Protein AF-A0A7S0B784-F1 (afdb_monomer)

Mean predicted aligned error: 7.25 Å

Sequence (106 aa):
KHPDPTGFHMRSVQKYLKKQIRGQRCDNVGVFWDFASLPQDHPDGTEKSKPEKAVFKRGLGAINLLYGDQKTLVIQLTKMPEGLQLEDGTDANLTPYQTRGWCFFE

Secondary structure (DSSP, 8-state):
--SSTT-HHHHHHHHHHHHHHTTSS-S------TTTTS----TTS----HHHHHHHHHHHHHHHHHHH-TT----------TT-B-TTSPBP--S-GGGS------

pLDDT: mean 83.08, std 10.68, range [41.38, 96.94]

Radius of gyration: 16.69 Å; Cα contacts (8 Å, |Δi|>4): 52; chains: 1; bounding box: 35×37×35 Å

Organism: NCBI:txid73915

Structure (mmCIF, N/CA/C/O backbone):
data_AF-A0A7S0B784-F1
#
_entry.id   AF-A0A7S0B784-F1
#
loop_
_atom_site.group_PDB
_atom_site.id
_atom_site.type_symbol
_atom_site.label_atom_id
_atom_site.label_alt_id
_atom_site.label_comp_id
_atom_site.label_asym_id
_atom_site.label_entity_id
_atom_site.label_seq_id
_atom_site.pdbx_PDB_ins_code
_atom_site.Cartn_x
_atom_site.Cartn_y
_atom_site.Cartn_z
_atom_site.occupancy
_a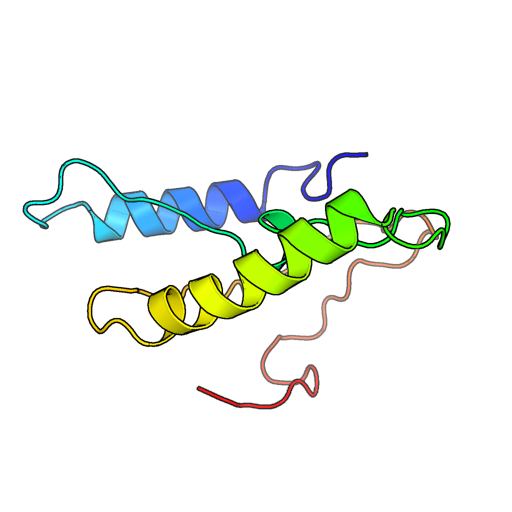tom_site.B_iso_or_equiv
_atom_site.auth_seq_id
_atom_site.auth_comp_id
_atom_site.auth_asym_id
_atom_site.auth_atom_id
_atom_site.pdbx_PDB_model_num
ATOM 1 N N . LYS A 1 1 ? 15.145 -0.217 -3.249 1.00 61.69 1 LYS A N 1
ATOM 2 C CA . LYS A 1 1 ? 15.093 0.969 -2.354 1.00 61.69 1 LYS A CA 1
ATOM 3 C C . LYS A 1 1 ? 13.676 1.106 -1.803 1.00 61.69 1 LYS A C 1
ATOM 5 O O . LYS A 1 1 ? 12.759 0.627 -2.455 1.00 61.69 1 LYS A O 1
ATOM 10 N N . HIS A 1 2 ? 13.491 1.669 -0.607 1.00 72.94 2 HIS A N 1
ATOM 11 C CA . HIS A 1 2 ? 12.166 1.767 0.017 1.00 72.94 2 HIS A CA 1
ATOM 12 C C . HIS A 1 2 ? 11.297 2.834 -0.691 1.00 72.94 2 HIS A C 1
ATOM 14 O O . HIS A 1 2 ? 11.787 3.951 -0.855 1.00 72.94 2 HIS A O 1
ATOM 20 N N . PRO A 1 3 ? 10.043 2.531 -1.091 1.00 73.56 3 PRO A N 1
ATOM 21 C CA . PRO A 1 3 ? 9.190 3.444 -1.871 1.00 73.56 3 PRO A CA 1
ATOM 22 C C . PRO A 1 3 ? 8.625 4.628 -1.066 1.00 73.56 3 PRO A C 1
ATOM 24 O O . PRO A 1 3 ? 8.234 5.633 -1.644 1.00 73.56 3 PRO A O 1
ATOM 27 N N . ASP A 1 4 ? 8.612 4.541 0.265 1.00 84.12 4 ASP A N 1
ATOM 28 C CA . ASP A 1 4 ? 8.237 5.640 1.170 1.00 84.12 4 ASP A CA 1
ATOM 29 C C . ASP A 1 4 ? 9.405 5.946 2.125 1.00 84.12 4 ASP A C 1
ATOM 31 O O . ASP A 1 4 ? 9.375 5.536 3.286 1.00 84.12 4 ASP A O 1
ATOM 35 N N . PRO A 1 5 ? 10.510 6.546 1.643 1.00 82.31 5 PRO A N 1
ATOM 36 C CA . PRO A 1 5 ? 11.751 6.669 2.414 1.00 82.31 5 PRO A CA 1
ATOM 37 C C . PRO A 1 5 ? 11.595 7.566 3.645 1.00 82.31 5 PRO A C 1
ATOM 39 O O . PRO A 1 5 ? 12.274 7.366 4.648 1.00 82.31 5 PRO A O 1
ATOM 42 N N . THR A 1 6 ? 10.688 8.543 3.586 1.00 85.56 6 THR A N 1
ATOM 43 C CA . THR A 1 6 ? 10.405 9.426 4.718 1.00 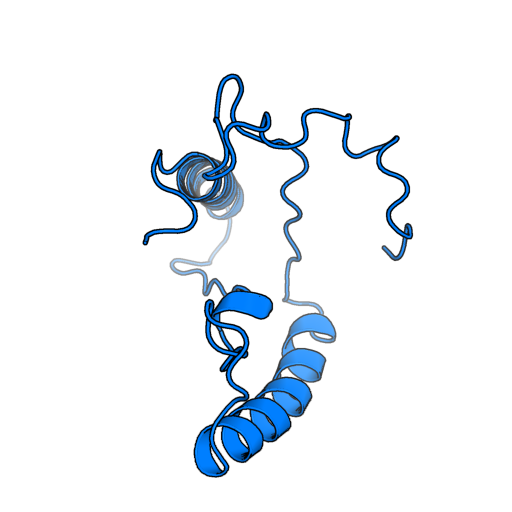85.56 6 THR A CA 1
ATOM 44 C C . THR A 1 6 ? 9.317 8.867 5.623 1.00 85.56 6 THR A C 1
ATOM 46 O O . THR A 1 6 ? 9.192 9.356 6.741 1.00 85.56 6 THR A O 1
ATOM 49 N N . GLY A 1 7 ? 8.533 7.868 5.198 1.00 89.12 7 GLY A N 1
ATOM 50 C CA . GLY A 1 7 ? 7.384 7.330 5.935 1.00 89.12 7 GLY A CA 1
ATOM 51 C C . GLY A 1 7 ? 6.132 8.217 5.872 1.00 89.12 7 GLY A C 1
ATOM 52 O O . GLY A 1 7 ? 5.272 8.126 6.752 1.00 89.12 7 GLY A O 1
ATOM 53 N N . PHE A 1 8 ? 6.050 9.142 4.912 1.00 91.25 8 PHE A N 1
ATOM 54 C CA . PHE A 1 8 ? 4.956 10.108 4.782 1.00 91.25 8 PHE A CA 1
ATOM 55 C C . PHE A 1 8 ? 3.604 9.417 4.570 1.00 91.25 8 PHE A C 1
ATOM 57 O O . PHE A 1 8 ? 2.624 9.728 5.262 1.00 91.25 8 PHE A O 1
ATOM 64 N N . HIS A 1 9 ? 3.554 8.454 3.650 1.00 89.50 9 HIS A N 1
ATOM 65 C CA . HIS A 1 9 ? 2.333 7.720 3.330 1.00 89.50 9 HIS A CA 1
ATOM 66 C C . HIS A 1 9 ? 1.934 6.818 4.499 1.00 89.50 9 HIS A C 1
ATOM 68 O O . HIS A 1 9 ? 0.793 6.882 4.967 1.00 89.50 9 HIS A O 1
ATOM 74 N N . MET A 1 10 ? 2.890 6.071 5.063 1.00 90.75 10 MET A N 1
ATOM 75 C CA . MET A 1 10 ? 2.617 5.189 6.201 1.00 90.75 10 MET A CA 1
ATOM 76 C C . MET A 1 10 ? 2.126 5.945 7.439 1.00 90.75 10 MET A C 1
ATOM 78 O O . MET A 1 10 ? 1.151 5.524 8.065 1.00 90.75 10 MET A O 1
ATOM 82 N N . ARG A 1 11 ? 2.718 7.101 7.774 1.00 93.38 11 ARG A N 1
ATOM 83 C CA . ARG A 1 11 ? 2.231 7.933 8.890 1.00 93.38 11 ARG A CA 1
ATOM 84 C C . ARG A 1 11 ? 0.822 8.468 8.645 1.00 93.38 11 ARG A C 1
ATOM 86 O O . ARG A 1 11 ? 0.034 8.559 9.589 1.00 93.38 11 ARG A O 1
ATOM 93 N N . SER A 1 12 ? 0.495 8.809 7.400 1.00 93.19 12 SER A N 1
ATOM 94 C CA . SER A 1 12 ? -0.837 9.296 7.024 1.00 93.19 12 SER A CA 1
ATOM 95 C C . SER A 1 12 ? -1.900 8.216 7.238 1.00 93.19 12 SER A C 1
ATOM 97 O O . SER A 1 12 ? -2.904 8.467 7.909 1.00 93.19 12 SER A O 1
ATOM 99 N N . VAL A 1 13 ? -1.632 6.992 6.773 1.00 92.12 13 VAL A N 1
ATOM 100 C CA . VAL A 1 13 ? -2.506 5.828 6.987 1.00 92.12 13 VAL A CA 1
ATOM 101 C C . VAL A 1 13 ? -2.649 5.516 8.476 1.00 92.12 13 VAL A C 1
ATOM 103 O O . VAL A 1 13 ? -3.765 5.392 8.973 1.00 92.12 13 VAL A O 1
ATOM 106 N N . GLN A 1 14 ? -1.548 5.471 9.231 1.00 91.69 14 GLN A N 1
ATOM 107 C CA . GLN A 1 14 ? -1.592 5.219 10.677 1.00 91.69 14 GLN A CA 1
ATOM 108 C C . GLN A 1 14 ? -2.446 6.250 11.425 1.00 91.69 14 GLN A C 1
ATOM 110 O O . GLN A 1 14 ? -3.220 5.891 12.314 1.00 91.69 14 GLN A O 1
ATOM 115 N N . LYS A 1 15 ? -2.323 7.538 11.080 1.00 92.19 15 LYS A N 1
ATOM 116 C CA . LYS A 1 15 ? -3.124 8.610 11.687 1.00 92.19 15 LYS A CA 1
ATOM 117 C C . LYS A 1 15 ? -4.613 8.434 11.393 1.00 92.19 15 LYS A C 1
ATOM 119 O O . LYS A 1 15 ? -5.429 8.680 12.281 1.00 92.19 15 LYS A O 1
ATOM 124 N N . TYR A 1 16 ? -4.957 8.020 10.175 1.00 91.44 16 TYR A N 1
ATOM 125 C CA . TYR A 1 16 ? -6.332 7.718 9.793 1.00 91.44 16 TYR A CA 1
ATOM 126 C C . TYR A 1 16 ? -6.876 6.506 10.562 1.00 91.44 16 TYR A C 1
ATOM 128 O O . TYR A 1 16 ? -7.887 6.629 11.250 1.00 91.44 16 TYR A O 1
ATOM 136 N N . LEU A 1 17 ? -6.162 5.376 10.548 1.00 89.81 17 LEU A N 1
ATOM 137 C CA . LEU A 1 17 ? -6.592 4.139 11.210 1.00 89.81 17 LEU A CA 1
ATOM 138 C C . LEU A 1 17 ? -6.781 4.319 12.720 1.00 89.81 17 LEU A C 1
ATOM 140 O O . LEU A 1 17 ? -7.793 3.888 13.264 1.00 89.81 17 LEU A O 1
ATOM 144 N N . LYS A 1 18 ? -5.876 5.040 13.398 1.00 88.75 18 LYS A N 1
ATOM 145 C CA . LYS A 1 18 ? -6.024 5.36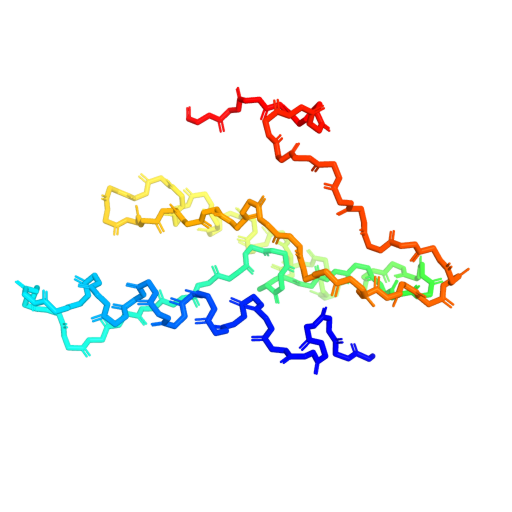0 14.831 1.00 88.75 18 LYS A CA 1
ATOM 146 C C . LYS A 1 18 ? -7.315 6.117 15.140 1.00 88.75 18 LYS A C 1
ATOM 148 O O . LYS A 1 18 ? -7.875 5.942 16.217 1.00 88.75 18 LYS A O 1
ATOM 153 N N . LYS A 1 19 ? -7.777 6.980 14.230 1.00 88.38 19 LYS A N 1
ATOM 154 C CA . LYS A 1 19 ? -9.054 7.688 14.384 1.00 88.38 19 LYS A CA 1
ATOM 155 C C . LYS A 1 19 ? -10.242 6.787 14.065 1.00 88.38 19 LYS A C 1
ATOM 157 O O . LYS A 1 19 ? -11.222 6.850 14.792 1.00 88.38 19 LYS A O 1
ATOM 162 N N . GLN A 1 20 ? -10.134 5.969 13.020 1.00 83.88 20 GLN A N 1
ATOM 163 C CA . GLN A 1 20 ? -11.205 5.086 12.559 1.00 83.88 20 GLN A CA 1
ATOM 164 C C . GLN A 1 20 ? -11.528 3.984 13.574 1.00 83.88 20 GLN A C 1
ATOM 166 O O . GLN A 1 20 ? -12.692 3.709 13.839 1.00 83.88 20 GLN A O 1
ATOM 171 N N . ILE A 1 21 ? -10.498 3.387 14.176 1.00 84.06 21 ILE A N 1
ATOM 172 C CA . ILE A 1 21 ? -10.645 2.318 15.174 1.00 84.06 21 ILE A CA 1
ATOM 173 C C . ILE A 1 21 ? -11.180 2.875 16.501 1.00 84.06 21 ILE A C 1
ATOM 175 O O . ILE A 1 21 ? -11.878 2.186 17.244 1.00 84.06 21 ILE A O 1
ATOM 179 N N . ARG A 1 22 ? -10.900 4.151 16.804 1.00 80.81 22 ARG A N 1
ATOM 180 C CA . ARG A 1 22 ? -11.351 4.801 18.037 1.00 80.81 22 ARG A CA 1
ATOM 181 C C . ARG A 1 22 ? -12.876 4.954 18.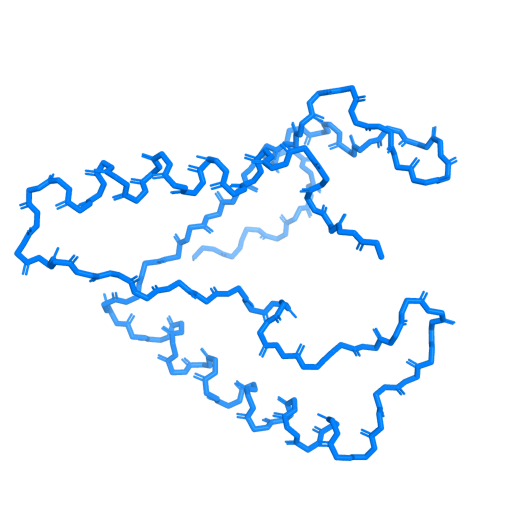034 1.00 80.81 22 ARG A C 1
ATOM 183 O O . ARG A 1 22 ? -13.404 5.912 17.482 1.00 80.81 22 ARG A O 1
ATOM 190 N N . GLY A 1 23 ? -13.559 4.035 18.713 1.00 72.56 23 GLY A N 1
ATOM 191 C CA . GLY A 1 23 ? -15.022 3.995 18.823 1.00 72.56 23 GLY A CA 1
ATOM 192 C C . GLY A 1 23 ? -15.676 2.822 18.089 1.00 72.56 23 GLY A C 1
ATOM 193 O O . GLY A 1 23 ? -16.891 2.665 18.179 1.00 72.56 23 GLY A O 1
ATOM 194 N N . GLN A 1 24 ? -14.899 1.982 17.401 1.00 75.50 24 GLN A N 1
ATOM 195 C CA . GLN A 1 24 ? -15.382 0.726 16.826 1.00 75.50 24 GLN A CA 1
ATOM 196 C C . GLN A 1 24 ? -15.112 -0.446 17.777 1.00 75.50 24 GLN A C 1
ATOM 198 O O . GLN A 1 24 ? -14.157 -0.426 18.547 1.00 75.50 24 GLN A O 1
ATOM 203 N N . ARG A 1 25 ? -15.934 -1.501 17.700 1.00 72.94 25 ARG A N 1
ATOM 204 C CA . ARG A 1 25 ? -15.715 -2.781 18.408 1.00 72.94 25 ARG A CA 1
ATOM 205 C C . ARG A 1 25 ? -14.698 -3.682 17.685 1.00 72.94 25 ARG A C 1
ATOM 207 O O . ARG A 1 25 ? -14.873 -4.895 17.640 1.00 72.9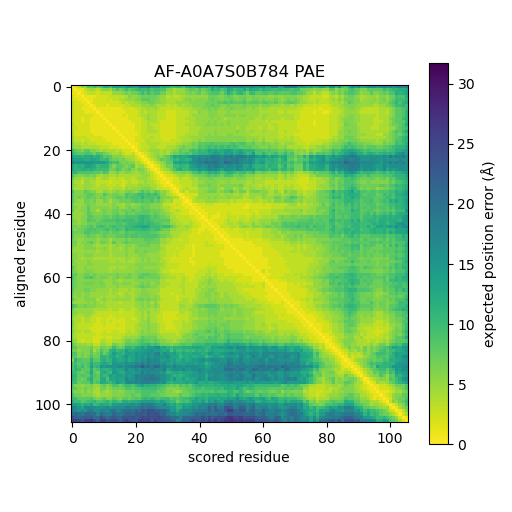4 25 ARG A O 1
ATOM 214 N N . CYS A 1 26 ? -13.684 -3.091 17.062 1.00 72.19 26 CYS A N 1
ATOM 215 C CA . CYS A 1 26 ? -12.643 -3.823 16.351 1.00 72.19 26 CYS A CA 1
ATOM 216 C C . CYS A 1 26 ? -11.302 -3.530 17.010 1.00 72.19 26 CYS A C 1
ATOM 218 O O . CYS A 1 26 ? -10.843 -2.393 16.981 1.00 72.19 26 CYS A O 1
ATOM 220 N N . ASP A 1 27 ? -10.664 -4.561 17.556 1.00 75.12 27 ASP A N 1
ATOM 221 C CA . ASP A 1 27 ? -9.350 -4.419 18.191 1.00 75.12 27 ASP A CA 1
ATOM 222 C C . ASP A 1 27 ? -8.211 -4.400 17.160 1.00 75.12 27 ASP A C 1
ATOM 224 O O . ASP A 1 27 ? -7.128 -3.892 17.437 1.00 75.12 27 ASP A O 1
ATOM 228 N N . ASN A 1 28 ? -8.466 -4.920 15.951 1.00 78.44 28 ASN A N 1
ATOM 229 C CA . ASN A 1 28 ? -7.481 -5.071 14.883 1.00 78.44 28 ASN A CA 1
ATOM 230 C C . ASN A 1 28 ? -8.072 -4.718 13.513 1.00 78.44 28 ASN A C 1
ATOM 232 O O . ASN A 1 28 ? -9.248 -4.966 13.246 1.00 78.44 28 ASN A O 1
ATOM 236 N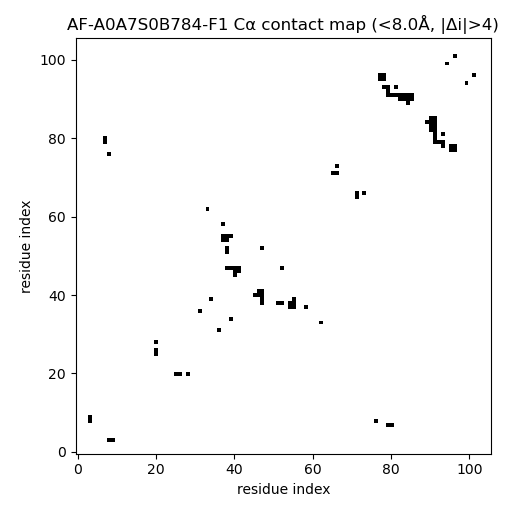 N . VAL A 1 29 ? -7.229 -4.186 12.624 1.00 82.81 29 VAL A N 1
ATOM 237 C CA . VAL A 1 29 ? -7.567 -3.901 11.222 1.00 82.81 29 VAL A CA 1
ATOM 238 C C . VAL A 1 29 ? -6.489 -4.494 10.324 1.00 82.81 29 VAL A C 1
ATOM 240 O O . VAL A 1 29 ? -5.300 -4.258 10.536 1.00 82.81 29 VAL A O 1
ATOM 243 N N . GLY A 1 30 ? -6.912 -5.261 9.320 1.00 86.81 30 GLY A N 1
ATOM 244 C CA . GLY A 1 30 ? -6.043 -5.704 8.235 1.00 86.81 30 GLY A CA 1
ATOM 245 C C . GLY A 1 30 ? -5.870 -4.590 7.207 1.00 86.81 30 GLY A C 1
ATOM 246 O O . GLY A 1 30 ? -6.838 -3.930 6.838 1.00 86.81 30 GLY A O 1
ATOM 247 N N . VAL A 1 31 ? -4.640 -4.381 6.748 1.00 87.50 31 VAL A N 1
ATOM 248 C CA . VAL A 1 31 ? -4.316 -3.413 5.697 1.00 87.50 31 VAL A CA 1
ATOM 249 C C . VAL A 1 31 ? -3.676 -4.174 4.546 1.00 87.50 31 VAL A C 1
ATOM 251 O O . VAL A 1 31 ? -2.730 -4.927 4.769 1.00 87.50 31 VAL A O 1
ATOM 254 N N . PHE A 1 32 ? -4.180 -3.975 3.330 1.00 87.50 32 PHE A N 1
ATOM 255 C CA . PHE A 1 32 ? -3.593 -4.534 2.115 1.00 87.50 32 PHE A CA 1
ATOM 256 C C . PHE A 1 32 ? -3.364 -3.409 1.104 1.00 87.50 32 PHE A C 1
ATOM 258 O O . PHE A 1 32 ? -4.264 -2.607 0.877 1.00 87.50 32 PHE A O 1
ATOM 265 N N . TRP A 1 33 ? -2.174 -3.353 0.500 1.00 85.19 33 TRP A N 1
ATOM 266 C CA . TRP A 1 33 ? -1.851 -2.442 -0.607 1.00 85.19 33 TRP A CA 1
ATOM 267 C C . TRP A 1 33 ? -1.836 -3.223 -1.906 1.00 85.19 33 TRP A C 1
ATOM 269 O O . TRP A 1 33 ? -0.920 -4.010 -2.108 1.00 85.19 33 TRP A O 1
ATOM 279 N N . ASP A 1 34 ? -2.830 -3.029 -2.762 1.00 80.56 34 ASP A N 1
ATOM 280 C CA . ASP A 1 34 ? -3.005 -3.727 -4.041 1.00 80.56 34 ASP A CA 1
ATOM 281 C C . ASP A 1 34 ? -1.697 -3.971 -4.818 1.00 80.56 34 ASP A C 1
ATOM 283 O O . ASP A 1 34 ? -1.313 -5.121 -5.040 1.00 80.56 34 ASP A O 1
ATOM 287 N N . PHE A 1 35 ? -0.966 -2.908 -5.151 1.00 78.25 35 PHE A N 1
ATOM 288 C CA . PHE A 1 35 ? 0.261 -2.966 -5.931 1.00 78.25 35 PHE A CA 1
ATOM 289 C C . PHE A 1 35 ? 1.381 -3.687 -5.176 1.00 78.25 35 PHE A C 1
ATOM 291 O O . PHE A 1 35 ? 2.067 -4.537 -5.735 1.00 78.25 35 PHE A O 1
ATOM 298 N N . ALA A 1 36 ? 1.553 -3.396 -3.887 1.00 79.19 36 ALA A N 1
ATOM 299 C CA . ALA A 1 36 ? 2.630 -3.984 -3.090 1.00 79.19 36 ALA A CA 1
ATOM 300 C C . ALA A 1 36 ? 2.317 -5.407 -2.588 1.00 79.19 36 ALA A C 1
ATOM 302 O O . ALA A 1 36 ? 3.216 -6.097 -2.113 1.00 79.19 36 ALA A O 1
ATOM 303 N N . SER A 1 37 ? 1.059 -5.850 -2.668 1.00 84.81 37 SER A N 1
ATOM 304 C CA . SER A 1 37 ? 0.612 -7.157 -2.161 1.00 84.81 37 SER A CA 1
ATOM 305 C C . SER A 1 37 ? 0.708 -8.262 -3.209 1.00 84.81 37 SER A C 1
ATOM 307 O O . SER A 1 37 ? 0.502 -9.431 -2.885 1.00 84.81 37 SER A O 1
ATOM 309 N N . LEU A 1 38 ? 1.011 -7.912 -4.461 1.00 90.19 38 LEU A N 1
ATOM 310 C CA . LEU A 1 38 ? 1.179 -8.853 -5.560 1.00 90.19 38 LEU A CA 1
ATOM 311 C C . LEU A 1 38 ? 2.591 -8.753 -6.147 1.00 90.19 38 LEU A C 1
ATOM 313 O O . LEU A 1 38 ? 3.180 -7.673 -6.115 1.00 90.19 38 LEU A O 1
ATOM 317 N N . PRO A 1 39 ? 3.135 -9.845 -6.723 1.00 91.88 39 PRO A N 1
ATOM 318 C CA . PRO 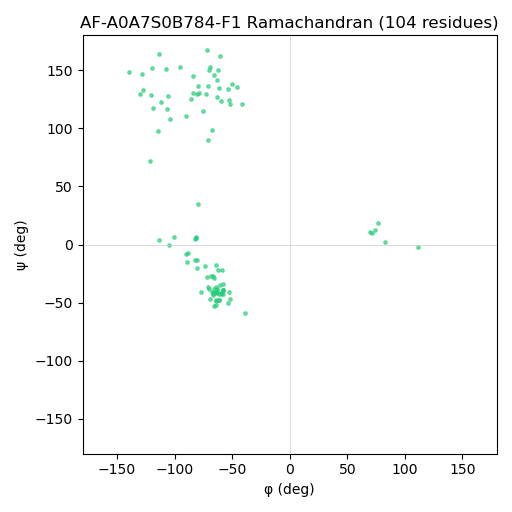A 1 39 ? 4.376 -9.761 -7.481 1.00 91.88 39 PRO A CA 1
ATOM 319 C C . PRO A 1 39 ? 4.260 -8.693 -8.572 1.00 91.88 39 PRO A C 1
ATOM 321 O O . PRO A 1 39 ? 3.266 -8.670 -9.296 1.00 91.88 39 PRO A O 1
ATOM 324 N N . GLN A 1 40 ? 5.267 -7.836 -8.706 1.00 90.25 40 GLN A N 1
ATOM 325 C CA . GLN A 1 40 ? 5.363 -6.821 -9.760 1.00 90.25 40 GLN A CA 1
ATOM 326 C C . GLN A 1 40 ? 6.529 -7.154 -10.684 1.00 90.25 40 GLN A C 1
ATOM 328 O O . GLN A 1 40 ? 7.369 -7.982 -10.335 1.00 90.25 40 GLN A O 1
ATOM 333 N N . ASP A 1 41 ? 6.565 -6.546 -11.871 1.00 90.88 41 ASP A N 1
ATOM 334 C CA . ASP A 1 41 ? 7.789 -6.607 -12.675 1.00 90.88 41 ASP A CA 1
ATOM 335 C C . ASP A 1 41 ? 8.926 -5.916 -11.917 1.00 90.88 41 ASP A C 1
ATOM 337 O O . ASP A 1 41 ? 8.701 -5.035 -11.078 1.00 90.88 41 ASP A O 1
ATOM 341 N N . HIS A 1 42 ? 10.147 -6.377 -12.153 1.00 86.88 42 HIS A N 1
ATOM 342 C CA . HIS A 1 42 ? 11.299 -5.887 -11.423 1.00 86.88 42 HIS A CA 1
ATOM 343 C C . HIS A 1 42 ? 11.601 -4.428 -11.814 1.00 86.88 42 HIS A C 1
ATOM 345 O O . HIS A 1 42 ? 11.298 -4.005 -12.932 1.00 86.88 42 HIS A O 1
ATOM 351 N N . PRO A 1 43 ? 12.225 -3.637 -10.920 1.00 81.50 43 PRO A N 1
ATOM 352 C CA . PRO A 1 43 ? 12.544 -2.234 -11.202 1.00 81.50 43 PRO A CA 1
ATOM 353 C C . PRO A 1 43 ? 13.450 -2.012 -12.422 1.00 81.50 43 PRO A C 1
ATOM 355 O O . PRO A 1 43 ? 13.459 -0.922 -12.980 1.00 81.50 43 PRO A O 1
ATOM 358 N N . ASP A 1 44 ? 14.209 -3.029 -12.831 1.00 87.69 44 ASP A N 1
ATOM 359 C CA . ASP A 1 44 ? 15.061 -3.018 -14.026 1.00 87.69 44 ASP A CA 1
ATOM 360 C C . ASP A 1 44 ? 14.293 -3.332 -15.326 1.00 87.69 44 ASP A C 1
ATOM 362 O O . ASP A 1 44 ? 14.892 -3.437 -16.396 1.00 87.69 44 ASP A O 1
ATOM 366 N N . GLY A 1 45 ? 12.967 -3.481 -15.242 1.00 87.25 45 GLY A N 1
ATOM 367 C CA . GLY A 1 45 ? 12.092 -3.815 -16.360 1.00 87.25 45 GLY A CA 1
ATOM 368 C C . GLY A 1 45 ? 12.035 -5.307 -16.679 1.00 87.25 45 GLY A C 1
ATOM 369 O O . GLY A 1 45 ? 11.343 -5.691 -17.623 1.00 87.25 45 GLY A O 1
ATOM 370 N N . THR A 1 46 ? 12.728 -6.165 -15.922 1.00 94.25 46 THR A N 1
ATOM 371 C CA . THR A 1 46 ? 12.617 -7.610 -16.125 1.00 94.25 46 THR A CA 1
ATOM 372 C C . THR A 1 46 ? 11.250 -8.120 -15.669 1.00 94.25 46 THR A C 1
ATOM 374 O O . THR A 1 46 ? 10.710 -7.728 -14.631 1.00 94.25 46 THR A O 1
ATOM 377 N N . GLU A 1 47 ? 10.649 -8.991 -16.480 1.00 95.88 47 GLU A N 1
ATOM 378 C CA . GLU A 1 47 ? 9.320 -9.519 -16.191 1.00 95.88 47 GLU A CA 1
ATOM 379 C C . GLU A 1 47 ? 9.325 -10.469 -14.991 1.00 95.88 47 GLU A C 1
ATOM 381 O O . GLU A 1 47 ? 10.259 -11.250 -14.796 1.00 95.88 47 GLU A O 1
ATOM 386 N N . LYS A 1 48 ? 8.190 -10.509 -14.287 1.00 93.62 48 LYS A N 1
ATOM 387 C CA . LYS A 1 48 ? 7.872 -11.551 -13.302 1.00 93.62 48 LYS A CA 1
ATOM 388 C C . LYS A 1 48 ? 8.194 -12.947 -13.834 1.00 93.62 48 LYS A C 1
ATOM 390 O O . LYS A 1 48 ? 7.781 -13.333 -14.937 1.00 93.62 48 LYS A O 1
ATOM 395 N N . SER A 1 49 ? 8.820 -13.763 -12.999 1.00 96.12 49 SER A N 1
ATOM 396 C CA . SER A 1 49 ? 9.043 -15.177 -13.278 1.00 96.12 49 SER A CA 1
ATOM 397 C C . SER A 1 49 ? 7.720 -15.941 -13.457 1.00 96.12 49 SER A C 1
ATOM 399 O O . SER A 1 49 ? 6.639 -15.507 -13.049 1.00 96.12 49 SER A O 1
ATOM 401 N N . LYS A 1 50 ? 7.775 -17.136 -14.058 1.00 96.94 50 LYS A N 1
ATOM 402 C CA . LYS A 1 50 ? 6.596 -18.015 -14.202 1.00 96.94 50 LYS A CA 1
ATOM 403 C C . LYS A 1 50 ? 5.845 -18.276 -12.878 1.00 96.94 50 LYS A C 1
ATOM 405 O O . LYS A 1 50 ? 4.617 -18.155 -12.888 1.00 96.94 50 LYS A O 1
ATOM 410 N N . PRO A 1 51 ? 6.507 -18.621 -11.753 1.00 96.62 51 PRO A N 1
ATOM 411 C CA . PRO A 1 51 ? 5.802 -18.798 -10.484 1.00 96.62 51 PRO A CA 1
ATOM 412 C C . PRO A 1 51 ? 5.189 -17.492 -9.961 1.00 96.62 51 PRO A C 1
ATOM 414 O O . PRO A 1 51 ? 4.054 -17.512 -9.486 1.00 96.62 51 PRO A O 1
ATOM 417 N N . GLU A 1 52 ? 5.867 -16.352 -10.112 1.00 95.81 52 GLU A N 1
ATOM 418 C CA . GLU A 1 52 ? 5.327 -15.043 -9.719 1.00 95.81 52 GLU A CA 1
ATOM 419 C C . GLU A 1 52 ? 4.097 -14.663 -10.541 1.00 95.81 52 GLU A C 1
ATOM 421 O O . GLU A 1 52 ? 3.093 -14.241 -9.975 1.00 95.81 52 GLU A O 1
ATOM 426 N N . LYS A 1 53 ? 4.110 -14.905 -11.857 1.00 96.00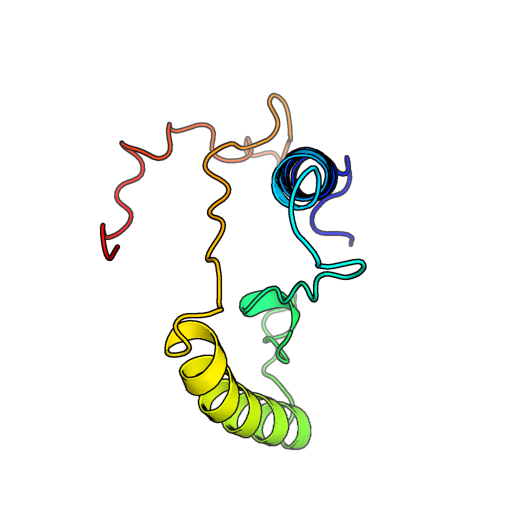 53 LYS A N 1
ATOM 427 C CA . LYS A 1 53 ? 2.937 -14.722 -12.726 1.00 96.00 53 LYS A CA 1
ATOM 428 C C . LYS A 1 53 ? 1.751 -15.575 -12.265 1.00 96.00 53 LYS A C 1
ATOM 430 O O . LYS A 1 53 ? 0.612 -15.106 -12.274 1.00 96.00 53 LYS A O 1
ATOM 435 N N . ALA A 1 54 ? 1.998 -16.810 -11.824 1.00 95.75 54 ALA A N 1
ATOM 436 C CA . ALA A 1 54 ? 0.946 -17.676 -11.293 1.00 95.75 54 ALA A CA 1
ATOM 437 C C . ALA A 1 54 ? 0.374 -17.153 -9.963 1.00 95.75 54 ALA A C 1
ATOM 439 O O . ALA A 1 54 ? -0.842 -17.189 -9.768 1.00 95.75 54 ALA A O 1
ATOM 440 N N . VAL A 1 55 ? 1.224 -16.650 -9.061 1.00 95.06 55 VAL A N 1
ATOM 441 C CA . VAL A 1 55 ? 0.796 -16.006 -7.805 1.00 95.06 55 VAL A CA 1
ATOM 442 C C . VAL A 1 55 ? 0.006 -14.730 -8.095 1.00 95.06 55 VAL A C 1
ATOM 444 O O . VAL A 1 55 ? -1.099 -14.583 -7.582 1.00 95.06 55 VAL A O 1
ATOM 447 N N . PHE A 1 56 ? 0.523 -13.863 -8.968 1.00 93.75 56 PHE A N 1
ATOM 448 C CA . PHE A 1 56 ? -0.119 -12.622 -9.399 1.00 93.75 56 PHE A CA 1
ATOM 449 C C . PHE A 1 56 ? -1.534 -12.878 -9.922 1.00 93.75 56 PHE A C 1
ATOM 451 O O . PHE A 1 56 ? -2.492 -12.281 -9.440 1.00 93.75 56 PHE A O 1
ATOM 458 N N . LYS A 1 57 ? -1.693 -13.848 -10.833 1.00 93.25 57 LYS A N 1
ATOM 459 C CA . LYS A 1 57 ? -3.001 -14.211 -11.395 1.00 93.25 57 LYS A CA 1
ATOM 460 C C . LYS A 1 57 ? -3.996 -14.674 -10.327 1.00 93.25 57 LYS A C 1
ATOM 462 O O . LYS A 1 57 ? -5.162 -14.293 -10.380 1.00 93.25 57 LYS A O 1
ATOM 467 N N . ARG A 1 58 ? -3.557 -15.490 -9.361 1.00 93.06 58 ARG A N 1
ATOM 468 C CA . ARG A 1 58 ? -4.423 -15.910 -8.244 1.00 93.06 58 ARG A CA 1
ATOM 469 C C . ARG A 1 58 ? -4.796 -14.727 -7.353 1.00 93.06 58 ARG A C 1
ATOM 471 O O . ARG A 1 58 ? -5.952 -14.602 -6.961 1.00 93.06 58 ARG A O 1
ATOM 478 N N . GLY A 1 59 ? -3.831 -13.859 -7.072 1.00 91.81 59 GLY A N 1
ATOM 479 C CA . GLY A 1 59 ? -4.030 -12.669 -6.259 1.00 91.81 59 GLY A CA 1
ATOM 480 C C . GLY A 1 59 ? -5.010 -11.672 -6.876 1.00 91.81 59 GLY A C 1
ATOM 481 O O . GLY A 1 59 ? -5.859 -11.163 -6.154 1.00 91.81 59 GLY A O 1
ATOM 482 N N . LEU A 1 60 ? -4.993 -11.475 -8.200 1.00 90.19 60 LEU A N 1
ATOM 483 C CA . LEU A 1 60 ? -5.998 -10.657 -8.894 1.00 90.19 60 LEU A CA 1
ATOM 484 C C . LEU A 1 60 ? -7.429 -11.167 -8.671 1.00 90.19 60 LEU A C 1
ATOM 486 O O . LEU A 1 60 ? -8.342 -10.375 -8.459 1.00 90.19 60 LEU A O 1
ATOM 490 N N . GLY A 1 61 ? -7.627 -12.489 -8.663 1.00 87.88 61 GLY A N 1
ATOM 491 C CA . GLY A 1 61 ? -8.928 -13.076 -8.338 1.00 87.88 61 GLY A CA 1
ATOM 492 C C . GLY A 1 61 ? -9.367 -12.783 -6.899 1.00 87.88 61 GLY A C 1
ATOM 493 O O . GLY A 1 61 ? -10.530 -12.468 -6.664 1.00 87.88 61 GLY A O 1
ATOM 494 N N . ALA A 1 62 ? -8.435 -12.843 -5.944 1.00 88.81 62 ALA A N 1
ATOM 495 C CA . ALA A 1 62 ? -8.710 -12.548 -4.537 1.00 88.81 62 ALA A CA 1
ATOM 496 C C . ALA A 1 62 ? -8.960 -11.052 -4.279 1.00 88.81 62 ALA A C 1
ATOM 498 O O . ALA A 1 62 ? -9.822 -10.704 -3.476 1.00 88.81 62 ALA A O 1
ATOM 499 N N . ILE A 1 63 ? -8.253 -10.167 -4.985 1.00 89.44 63 ILE A N 1
ATOM 500 C CA . ILE A 1 63 ? -8.410 -8.711 -4.884 1.00 89.44 63 ILE A CA 1
ATOM 501 C C . ILE A 1 63 ? -9.846 -8.278 -5.194 1.00 89.44 63 ILE A C 1
ATOM 503 O O . ILE A 1 63 ? -10.388 -7.435 -4.484 1.00 89.44 63 ILE A O 1
ATOM 507 N N . ASN A 1 64 ? -10.497 -8.903 -6.177 1.00 86.44 64 ASN A N 1
ATOM 508 C CA . ASN A 1 64 ? -11.895 -8.604 -6.497 1.00 86.44 64 ASN A CA 1
ATOM 509 C C . ASN A 1 64 ? -12.840 -8.883 -5.319 1.00 86.44 64 ASN A C 1
ATOM 511 O O . ASN A 1 64 ? -13.804 -8.149 -5.124 1.00 86.44 64 ASN A O 1
ATOM 515 N N . LEU A 1 65 ? -12.556 -9.915 -4.515 1.00 89.62 65 LEU A N 1
ATOM 516 C CA . LEU A 1 65 ? -13.334 -10.207 -3.309 1.00 89.62 65 LEU A CA 1
ATOM 517 C C . LEU A 1 65 ? -13.098 -9.153 -2.227 1.00 89.62 65 LEU A C 1
ATOM 519 O O . LEU A 1 65 ? -14.044 -8.765 -1.554 1.00 89.62 65 LEU A O 1
ATOM 523 N N . LEU A 1 66 ? -11.861 -8.666 -2.083 1.00 88.44 66 LEU A N 1
ATOM 524 C CA . LEU A 1 66 ? -11.546 -7.607 -1.126 1.00 88.44 66 LEU A CA 1
ATOM 525 C C . LEU A 1 66 ? -12.271 -6.311 -1.492 1.00 88.44 66 LEU A C 1
ATOM 527 O O . LEU A 1 66 ? -12.985 -5.774 -0.655 1.00 88.44 66 LEU A O 1
ATOM 531 N N . TYR A 1 67 ? -12.151 -5.831 -2.732 1.00 87.38 67 TYR A N 1
ATOM 532 C CA . TYR A 1 67 ? -12.822 -4.593 -3.150 1.00 87.38 67 TYR A CA 1
ATOM 533 C C . TYR A 1 67 ? -14.348 -4.716 -3.224 1.00 87.38 67 TYR A C 1
ATOM 535 O O . TYR A 1 67 ? -15.039 -3.715 -3.065 1.00 87.38 67 TYR A O 1
ATOM 543 N N . GLY A 1 68 ? -14.878 -5.919 -3.459 1.00 88.38 68 GLY A N 1
ATOM 544 C CA . GLY A 1 68 ? -16.320 -6.161 -3.522 1.00 88.38 68 GLY A CA 1
ATOM 545 C C . GLY A 1 68 ? -17.006 -6.344 -2.164 1.00 88.38 68 GLY A C 1
ATOM 546 O O . GLY A 1 68 ? -18.236 -6.326 -2.107 1.00 88.38 68 GLY A O 1
ATOM 547 N N . ASP A 1 69 ? -16.256 -6.544 -1.076 1.00 89.06 69 ASP A N 1
ATOM 548 C CA . ASP A 1 69 ? -16.834 -6.750 0.255 1.00 89.06 69 ASP A CA 1
ATOM 549 C C . ASP A 1 69 ? -17.266 -5.417 0.887 1.00 89.06 69 ASP A C 1
ATOM 551 O O . ASP A 1 69 ? -16.495 -4.464 0.978 1.00 89.06 69 ASP A O 1
ATOM 555 N N . GLN A 1 70 ? -18.498 -5.359 1.397 1.00 88.50 70 GLN A N 1
ATOM 556 C CA . GLN A 1 70 ? -19.065 -4.168 2.048 1.00 88.50 70 GLN A CA 1
ATOM 557 C C . GLN A 1 70 ? -18.339 -3.754 3.338 1.00 88.50 70 GLN A C 1
ATOM 559 O O . GLN A 1 70 ? -18.525 -2.640 3.826 1.00 88.50 70 GLN A O 1
ATOM 564 N N . LYS A 1 71 ? -17.548 -4.651 3.929 1.00 86.25 71 LYS A N 1
ATOM 565 C CA . LYS A 1 71 ? -16.727 -4.386 5.116 1.00 86.25 71 LYS A CA 1
ATOM 566 C C . LYS A 1 71 ? -15.348 -3.842 4.753 1.00 86.25 71 LYS A C 1
ATOM 568 O O . LYS A 1 71 ? -14.606 -3.454 5.657 1.00 86.25 71 LYS A O 1
ATOM 573 N N . THR A 1 72 ? -14.996 -3.804 3.470 1.00 88.69 72 THR A N 1
ATOM 574 C CA . THR A 1 72 ? -13.750 -3.199 3.013 1.00 88.69 72 THR A CA 1
ATOM 575 C C . THR A 1 72 ? -13.900 -1.690 2.933 1.00 88.69 72 THR A C 1
ATOM 577 O O . THR A 1 72 ? -14.818 -1.153 2.322 1.00 88.69 72 THR A O 1
ATOM 580 N N . LEU A 1 73 ? -12.946 -0.996 3.545 1.00 87.69 73 LEU A N 1
ATOM 581 C CA . LEU A 1 73 ? -12.813 0.448 3.458 1.00 87.69 73 LEU A CA 1
ATOM 582 C C . LEU A 1 73 ? -11.625 0.781 2.563 1.00 87.69 73 LEU A C 1
ATOM 584 O O . LEU A 1 73 ? -10.482 0.474 2.906 1.00 87.69 73 LEU A O 1
ATOM 588 N N . VAL A 1 74 ? -11.893 1.432 1.434 1.00 88.50 74 VAL A N 1
ATOM 589 C CA . VAL A 1 74 ? -10.846 1.899 0.523 1.00 88.50 74 VAL A CA 1
ATOM 590 C C . VAL A 1 74 ? -10.358 3.268 0.988 1.00 88.50 74 VAL A C 1
ATOM 592 O O . VAL A 1 74 ? -11.141 4.199 1.163 1.00 88.50 74 VAL A O 1
ATOM 595 N N . ILE A 1 75 ? -9.049 3.389 1.208 1.00 87.81 75 ILE A N 1
ATOM 596 C CA . ILE A 1 75 ? -8.402 4.647 1.590 1.00 87.81 75 ILE A CA 1
ATOM 597 C C . ILE A 1 75 ? -7.530 5.096 0.427 1.00 87.81 75 ILE A C 1
ATOM 599 O O . ILE A 1 75 ? -6.606 4.387 0.034 1.00 87.81 75 ILE A O 1
ATOM 603 N N . GLN A 1 76 ? -7.775 6.304 -0.069 1.00 88.00 76 GLN A N 1
ATOM 604 C CA . GLN A 1 76 ? -6.965 6.903 -1.120 1.00 88.00 76 GLN A CA 1
ATOM 605 C C . GLN A 1 76 ? -6.050 7.999 -0.561 1.00 88.00 76 GLN A C 1
ATOM 607 O O . GLN A 1 76 ? -6.494 8.927 0.118 1.00 88.00 76 GLN A O 1
ATOM 612 N N . LEU A 1 77 ? -4.752 7.905 -0.856 1.00 87.44 77 LEU A N 1
ATOM 613 C CA . LEU A 1 77 ? -3.770 8.926 -0.491 1.00 87.44 77 LEU A CA 1
ATOM 614 C C . LEU A 1 77 ? -3.661 9.962 -1.613 1.00 87.44 77 LEU A C 1
ATOM 616 O O . LEU A 1 77 ? -3.136 9.686 -2.684 1.00 87.44 77 LEU A O 1
ATOM 620 N N . THR A 1 78 ? -4.137 11.176 -1.349 1.00 87.44 78 THR A N 1
ATOM 621 C CA . THR A 1 78 ? -4.264 12.250 -2.352 1.00 87.44 78 THR A CA 1
ATOM 622 C C . THR A 1 78 ? -3.150 13.298 -2.289 1.00 87.44 78 THR A C 1
ATOM 624 O O . THR A 1 78 ? -3.210 14.318 -2.975 1.00 87.44 78 THR A O 1
ATOM 627 N N . LYS A 1 79 ? -2.125 13.082 -1.456 1.00 86.06 79 LYS A N 1
ATOM 628 C CA . LYS A 1 79 ? -1.018 14.024 -1.238 1.00 86.06 79 LYS A CA 1
ATOM 629 C C . LYS A 1 79 ? 0.328 13.336 -1.401 1.00 86.06 79 LYS A C 1
ATOM 631 O O . LYS A 1 79 ? 0.473 12.177 -1.017 1.00 86.06 79 LYS A O 1
ATOM 636 N N . MET A 1 80 ? 1.298 14.091 -1.906 1.00 85.62 80 MET A N 1
ATOM 637 C CA . MET A 1 80 ? 2.707 13.709 -1.964 1.00 85.62 80 MET A CA 1
ATOM 638 C C . MET A 1 80 ? 3.508 14.519 -0.936 1.00 85.62 80 MET A C 1
ATOM 640 O O . MET A 1 80 ? 3.098 15.635 -0.604 1.00 85.62 80 MET A O 1
ATOM 644 N N . PRO A 1 81 ? 4.615 13.976 -0.402 1.00 84.62 81 PRO A N 1
ATOM 645 C CA . PRO A 1 81 ? 5.520 14.736 0.451 1.00 84.62 81 PRO A CA 1
ATOM 646 C C . PRO A 1 81 ? 6.148 15.900 -0.326 1.00 84.62 81 PRO A C 1
ATOM 648 O O . PRO A 1 81 ? 6.732 15.704 -1.390 1.00 84.62 81 PRO A O 1
ATOM 651 N N . GLU A 1 82 ? 6.040 17.108 0.224 1.00 81.50 82 GLU A N 1
ATOM 652 C CA . GLU A 1 82 ? 6.691 18.301 -0.324 1.00 81.50 82 GLU A CA 1
ATOM 653 C C . GLU A 1 82 ? 8.218 18.150 -0.291 1.00 81.50 82 GLU A C 1
ATOM 655 O O . GLU A 1 82 ? 8.778 17.599 0.660 1.00 81.50 82 GLU A O 1
ATOM 660 N N . GLY A 1 83 ? 8.893 18.637 -1.336 1.00 75.69 83 GLY A N 1
ATOM 661 C CA . GLY A 1 83 ? 10.355 18.610 -1.433 1.00 75.69 83 GLY A CA 1
ATOM 662 C C . GLY A 1 83 ? 10.969 17.218 -1.620 1.00 75.69 83 GLY A C 1
ATOM 663 O O . GLY A 1 83 ? 12.186 17.075 -1.501 1.00 75.69 83 GLY A O 1
ATOM 664 N N . LEU A 1 84 ? 10.164 16.183 -1.896 1.00 74.06 84 LEU A N 1
ATOM 665 C CA . LEU A 1 84 ? 10.687 14.871 -2.266 1.00 74.06 84 LEU A CA 1
ATOM 666 C C . LEU A 1 84 ? 11.198 14.910 -3.710 1.00 74.06 84 LEU A C 1
ATOM 668 O O . LEU A 1 84 ? 10.412 15.046 -4.641 1.00 74.06 84 LEU A O 1
ATOM 672 N N . GLN A 1 85 ? 12.505 14.725 -3.875 1.00 71.00 85 GLN A N 1
ATOM 673 C CA . GLN A 1 85 ? 13.125 14.481 -5.174 1.00 71.00 85 GLN A CA 1
ATOM 674 C C . GLN A 1 85 ? 13.038 12.991 -5.518 1.00 71.00 85 GLN A C 1
ATOM 676 O O . GLN A 1 85 ? 13.392 12.133 -4.698 1.00 71.00 85 GLN A O 1
ATOM 681 N N . LEU A 1 86 ? 12.564 12.688 -6.723 1.00 70.69 86 LEU A N 1
ATOM 682 C CA . LEU A 1 86 ? 12.676 11.372 -7.339 1.00 70.69 86 LEU A CA 1
ATOM 683 C C . LEU A 1 86 ? 14.134 11.116 -7.750 1.00 70.69 86 LEU A C 1
ATOM 685 O O . LEU A 1 86 ? 14.994 11.994 -7.698 1.00 70.69 86 LEU A O 1
ATOM 689 N N . GLU A 1 87 ? 14.450 9.870 -8.093 1.00 67.00 87 GLU A N 1
ATOM 690 C CA . GLU A 1 87 ? 15.840 9.449 -8.336 1.00 67.00 87 GLU A CA 1
ATOM 691 C C . GLU A 1 87 ? 16.473 10.101 -9.564 1.00 67.00 87 GLU A C 1
ATOM 693 O O . GLU A 1 87 ? 17.686 10.281 -9.609 1.00 67.00 87 GLU A O 1
ATOM 698 N N . ASP A 1 88 ? 15.644 10.476 -10.530 1.00 70.06 88 ASP A N 1
ATOM 699 C CA . ASP A 1 88 ? 16.019 11.215 -11.731 1.00 70.06 88 ASP A CA 1
ATOM 700 C C . ASP A 1 88 ? 16.148 12.730 -11.484 1.00 70.06 88 ASP A C 1
ATOM 702 O O . ASP A 1 88 ? 16.373 13.493 -12.422 1.00 70.06 88 ASP A O 1
ATOM 706 N N . GLY A 1 89 ? 16.025 13.171 -10.226 1.00 67.62 89 GLY A N 1
ATOM 707 C CA . GLY A 1 89 ? 16.082 14.578 -9.839 1.00 67.62 89 GLY A CA 1
ATOM 708 C C . GLY A 1 89 ? 14.829 15.366 -10.211 1.00 67.62 89 GLY A C 1
ATOM 709 O O . GLY A 1 89 ? 14.862 16.595 -10.174 1.00 67.62 89 GLY A O 1
ATOM 710 N N . THR A 1 90 ? 13.743 14.688 -10.597 1.00 68.31 90 THR A N 1
ATOM 711 C CA . THR A 1 90 ? 12.447 15.335 -10.793 1.00 68.31 90 THR A CA 1
ATOM 712 C C . THR A 1 90 ? 11.702 15.449 -9.469 1.00 68.31 90 THR A C 1
ATOM 714 O O . THR A 1 90 ? 11.775 14.570 -8.608 1.00 68.31 90 THR A O 1
ATOM 717 N N . ASP A 1 91 ? 10.950 16.533 -9.295 1.00 68.75 91 ASP A N 1
ATOM 718 C CA . ASP A 1 91 ? 10.069 16.656 -8.141 1.00 68.75 91 ASP A CA 1
ATOM 719 C C . ASP A 1 91 ? 9.027 15.535 -8.168 1.00 68.75 91 ASP A C 1
ATOM 721 O O . ASP A 1 91 ? 8.381 15.279 -9.192 1.00 68.75 91 ASP A O 1
ATOM 725 N N . ALA A 1 92 ? 8.807 14.897 -7.016 1.00 70.38 92 ALA A N 1
ATOM 726 C CA . ALA A 1 92 ? 7.647 14.045 -6.829 1.00 70.38 92 ALA A CA 1
ATOM 727 C C . ALA A 1 92 ? 6.424 14.862 -7.228 1.00 70.38 92 ALA A C 1
ATOM 729 O O . ALA A 1 92 ? 6.213 15.934 -6.668 1.00 70.38 92 ALA A O 1
ATOM 730 N N . ASN A 1 93 ? 5.661 14.385 -8.219 1.00 71.44 93 ASN A N 1
ATOM 731 C CA . ASN A 1 93 ? 4.537 15.123 -8.787 1.00 71.44 93 ASN A CA 1
ATOM 732 C C . ASN A 1 93 ? 3.758 15.810 -7.646 1.00 71.44 93 ASN A C 1
ATOM 734 O O . ASN A 1 93 ? 3.305 15.139 -6.712 1.00 71.44 93 ASN A O 1
ATOM 738 N N . LEU A 1 94 ? 3.638 17.141 -7.690 1.00 75.56 94 LEU A N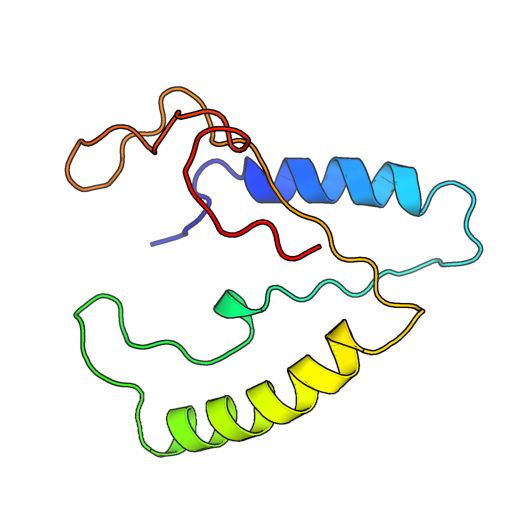 1
ATOM 739 C CA . LEU A 1 94 ? 2.930 17.948 -6.683 1.00 75.56 94 LEU A CA 1
ATOM 740 C C . LEU A 1 94 ? 1.569 18.446 -7.186 1.00 75.56 94 LEU A C 1
ATOM 742 O O . LEU A 1 94 ? 0.847 19.104 -6.440 1.00 75.56 94 LEU A O 1
ATOM 746 N N . THR A 1 95 ? 1.189 18.121 -8.430 1.00 79.81 95 THR A N 1
ATOM 747 C CA . THR A 1 95 ? -0.129 18.466 -8.978 1.00 79.81 95 THR A CA 1
ATOM 748 C C . THR A 1 95 ? -1.235 17.976 -8.038 1.00 79.81 95 THR A C 1
ATOM 750 O O . THR A 1 95 ? -1.279 16.784 -7.732 1.00 79.81 95 THR A O 1
ATOM 753 N N . PRO A 1 96 ? -2.143 18.848 -7.570 1.00 82.12 96 PRO A N 1
ATOM 754 C CA . PRO A 1 96 ? -3.246 18.433 -6.716 1.00 82.12 96 PRO A CA 1
ATOM 755 C C . PRO A 1 96 ? -4.004 17.246 -7.310 1.00 82.12 96 PRO A C 1
ATOM 757 O O . PRO A 1 96 ? -4.253 17.198 -8.513 1.00 82.12 96 PRO A O 1
ATOM 760 N N . TYR A 1 97 ? -4.375 16.281 -6.468 1.00 82.25 97 TYR A N 1
ATOM 761 C CA . TYR A 1 97 ? -5.009 15.043 -6.926 1.00 82.25 97 TYR A CA 1
ATOM 762 C C . TYR A 1 97 ? -6.233 15.306 -7.820 1.00 82.25 97 TYR A C 1
ATOM 764 O O . TYR A 1 97 ? -6.376 14.682 -8.868 1.00 82.25 97 TYR A O 1
ATOM 772 N N . GLN A 1 98 ? -7.046 16.304 -7.463 1.00 82.19 98 GLN A N 1
ATOM 773 C CA . GLN A 1 98 ? -8.272 16.691 -8.169 1.00 82.19 98 GLN A CA 1
ATOM 774 C C . GLN A 1 98 ? -8.036 17.169 -9.609 1.00 82.19 98 GLN A C 1
ATOM 776 O O . GLN A 1 98 ? -8.959 17.141 -10.415 1.00 82.19 98 GLN A O 1
ATOM 781 N N . THR A 1 99 ? -6.824 17.615 -9.945 1.00 83.50 99 THR A N 1
ATOM 782 C CA . THR A 1 99 ? -6.476 18.131 -11.279 1.00 83.50 99 THR A CA 1
ATOM 783 C C . THR A 1 99 ? -5.483 17.241 -12.019 1.00 83.50 99 THR A C 1
ATOM 785 O O . THR A 1 99 ? -5.066 17.565 -13.128 1.00 83.50 99 THR A O 1
ATOM 788 N N . ARG A 1 100 ? -5.106 16.097 -11.438 1.00 76.44 100 ARG A N 1
ATOM 789 C CA . ARG A 1 100 ? -4.034 15.227 -11.940 1.00 76.44 100 ARG A CA 1
ATOM 790 C C . ARG A 1 100 ? -4.480 14.286 -13.078 1.00 76.44 100 ARG A C 1
ATOM 792 O O . ARG A 1 100 ? -3.699 13.454 -13.521 1.00 76.44 100 ARG A O 1
ATOM 799 N N . GLY A 1 101 ? -5.711 14.431 -13.576 1.00 69.88 101 GLY A N 1
ATOM 800 C CA . GLY A 1 101 ? -6.209 13.730 -14.769 1.00 69.88 101 GLY A CA 1
ATOM 801 C C . GLY A 1 101 ? -6.458 12.227 -14.593 1.00 69.88 101 GLY A C 1
ATOM 802 O O . GLY A 1 101 ? -6.697 11.537 -15.581 1.00 69.88 101 GLY A O 1
ATOM 803 N N . TRP A 1 102 ? -6.408 11.708 -13.362 1.00 67.50 102 TRP A N 1
ATOM 804 C CA . TRP A 1 102 ? -6.790 10.325 -13.072 1.00 67.50 102 TRP A CA 1
ATOM 805 C C . TRP A 1 102 ? -8.285 10.122 -13.329 1.00 67.50 102 TRP A C 1
ATOM 807 O O . TRP A 1 102 ? -9.090 11.026 -13.100 1.00 67.50 102 TRP A O 1
ATOM 817 N N . CYS A 1 103 ? -8.661 8.929 -13.790 1.00 53.41 103 CYS A N 1
ATOM 818 C CA . CYS A 1 103 ? -10.070 8.571 -13.911 1.00 53.41 103 CYS A CA 1
ATOM 819 C C . CYS A 1 103 ? -10.737 8.637 -12.529 1.00 53.41 103 CYS A C 1
ATOM 821 O O . CYS A 1 103 ? -10.310 7.948 -11.604 1.00 53.41 103 CYS A O 1
ATOM 823 N N . PHE A 1 104 ? -11.798 9.437 -12.406 1.00 53.75 104 PHE A N 1
ATOM 824 C CA . PHE A 1 104 ? -12.747 9.330 -11.301 1.00 53.75 104 PHE A CA 1
ATOM 825 C C . PHE A 1 104 ? -13.562 8.049 -11.510 1.00 53.75 104 PHE A C 1
ATOM 827 O O . PHE A 1 104 ? -14.572 8.055 -12.208 1.00 53.75 104 PHE A O 1
ATOM 834 N N . PHE A 1 105 ? -13.087 6.938 -10.960 1.00 45.84 105 PHE A N 1
ATOM 835 C CA . PHE A 1 105 ? -13.932 5.789 -10.655 1.00 45.84 105 PHE A CA 1
ATOM 836 C C . PHE A 1 105 ? -13.931 5.664 -9.129 1.00 45.84 105 PHE A C 1
ATOM 838 O O . PHE A 1 105 ? -12.960 5.178 -8.551 1.00 45.84 105 PHE A O 1
ATOM 845 N N . GLU A 1 106 ? -14.974 6.208 -8.502 1.00 41.38 106 GLU A N 1
ATOM 846 C CA . GLU A 1 106 ? -15.348 5.962 -7.101 1.00 41.38 106 GLU A CA 1
ATOM 847 C C . GLU A 1 106 ? -16.518 4.977 -7.060 1.00 41.38 106 GLU A C 1
ATOM 849 O O . GLU A 1 106 ? -17.412 5.096 -7.934 1.00 41.38 106 GLU A O 1
#

Solvent-accessible surface area (backbone atoms only — not comparable to full-atom values): 7107 Å² total; per-residue (Å²): 131,72,93,57,80,85,40,60,65,60,51,52,51,51,56,48,50,60,55,64,43,63,90,49,100,50,97,74,80,89,85,85,52,77,75,83,73,37,70,60,62,43,96,88,70,47,73,55,50,75,69,42,49,54,51,29,58,53,46,57,60,53,47,54,54,51,76,67,36,90,86,53,80,88,82,82,86,68,75,64,68,82,92,40,67,41,96,89,70,42,68,49,74,75,68,54,54,94,75,58,77,67,83,90,79,128

Foldseek 3Di:
DDPCVVCPVVVVVVVVVVVVCVPDPDPDDDDDDLVVNADDADPVRHGDDPVSVVRRVVVVVVVCVLVPDPPHDDDDDQADDPPDADPVRDPPDGPGSVPPPDDPDD